Protein AF-A0A0N0GX40-F1 (afdb_monomer_lite)

pLDDT: mean 94.61, std 3.17, range [76.94, 98.0]

Structure (mmCIF, N/CA/C/O backbone):
data_AF-A0A0N0GX40-F1
#
_entry.id   AF-A0A0N0GX40-F1
#
loop_
_atom_site.group_PDB
_atom_site.id
_atom_site.type_symbol
_atom_site.label_atom_id
_atom_site.label_alt_id
_atom_site.label_comp_id
_atom_site.label_asym_id
_atom_site.label_entity_id
_atom_site.label_seq_id
_atom_site.pdbx_PDB_ins_code
_atom_site.Cartn_x
_atom_site.Cartn_y
_atom_site.Cartn_z
_atom_site.occupancy
_atom_site.B_iso_or_equiv
_atom_site.auth_seq_id
_atom_site.auth_comp_id
_atom_site.auth_asym_id
_atom_site.auth_atom_id
_atom_site.pdbx_PDB_model_num
ATOM 1 N N . MET A 1 1 ? 10.627 -5.051 -14.827 1.00 76.94 1 MET A N 1
ATOM 2 C CA . MET A 1 1 ? 10.281 -4.433 -13.530 1.00 76.94 1 MET A CA 1
ATOM 3 C C . MET A 1 1 ? 11.514 -3.723 -12.996 1.00 76.94 1 MET A C 1
ATOM 5 O O . MET A 1 1 ? 12.560 -4.349 -12.933 1.00 76.94 1 MET A O 1
ATOM 9 N N . ARG A 1 2 ? 11.392 -2.440 -12.644 1.00 91.69 2 ARG A N 1
ATOM 10 C CA . ARG A 1 2 ? 12.460 -1.617 -12.057 1.00 91.69 2 ARG A CA 1
ATOM 11 C C . ARG A 1 2 ? 12.414 -1.647 -10.529 1.00 91.69 2 ARG A C 1
ATOM 13 O O . ARG A 1 2 ? 13.429 -1.872 -9.885 1.00 91.69 2 ARG A O 1
ATOM 20 N N . HIS A 1 3 ? 11.233 -1.414 -9.959 1.00 95.50 3 HIS A N 1
ATOM 21 C CA . HIS A 1 3 ? 10.987 -1.427 -8.516 1.00 95.50 3 HIS A CA 1
ATOM 22 C C . HIS A 1 3 ? 9.511 -1.711 -8.236 1.00 95.50 3 HIS A C 1
ATOM 24 O O . HIS A 1 3 ? 8.658 -1.506 -9.097 1.00 95.50 3 HIS A O 1
ATOM 30 N N . SER A 1 4 ? 9.201 -2.175 -7.033 1.00 96.81 4 SER A N 1
ATOM 31 C CA . SER A 1 4 ? 7.838 -2.271 -6.517 1.00 96.81 4 SER A CA 1
ATOM 32 C C . SER A 1 4 ? 7.554 -1.105 -5.588 1.00 96.81 4 SER A C 1
ATOM 34 O O . SER A 1 4 ? 8.447 -0.623 -4.893 1.00 96.81 4 SER A O 1
ATOM 36 N N . GLN A 1 5 ? 6.301 -0.673 -5.548 1.00 97.38 5 GLN A N 1
ATOM 37 C CA . GLN A 1 5 ? 5.813 0.344 -4.628 1.00 97.38 5 GLN A CA 1
ATOM 38 C C . GLN A 1 5 ? 4.703 -0.230 -3.766 1.00 97.38 5 GLN A C 1
ATOM 40 O O . GLN A 1 5 ? 3.766 -0.838 -4.280 1.00 97.38 5 GLN A O 1
ATOM 45 N N . LEU A 1 6 ? 4.799 0.018 -2.467 1.00 97.56 6 LEU A N 1
ATOM 46 C CA . LEU A 1 6 ? 3.811 -0.352 -1.475 1.00 97.56 6 LEU A CA 1
ATOM 47 C C . LEU A 1 6 ? 3.019 0.886 -1.063 1.00 97.56 6 LEU A C 1
ATOM 49 O O . LEU A 1 6 ? 3.580 1.908 -0.650 1.00 97.56 6 LEU A O 1
ATOM 53 N N . HIS A 1 7 ? 1.703 0.765 -1.157 1.00 97.19 7 HIS A N 1
ATOM 54 C CA . HIS A 1 7 ? 0.737 1.772 -0.759 1.00 97.19 7 HIS A CA 1
ATOM 55 C C . HIS A 1 7 ? -0.194 1.203 0.301 1.00 97.19 7 HIS A C 1
ATOM 57 O O . HIS A 1 7 ? -0.546 0.029 0.277 1.00 97.19 7 HIS A O 1
ATOM 63 N N . ARG A 1 8 ? -0.635 2.063 1.209 1.00 96.62 8 ARG A N 1
ATOM 64 C CA . ARG A 1 8 ? -1.719 1.778 2.142 1.00 96.62 8 ARG A CA 1
ATOM 65 C C . ARG A 1 8 ? -3.014 2.382 1.615 1.00 96.62 8 ARG A C 1
ATOM 67 O O . ARG A 1 8 ? -2.998 3.543 1.201 1.00 96.62 8 ARG A O 1
ATOM 74 N N . ARG A 1 9 ? -4.106 1.619 1.642 1.00 96.88 9 ARG A N 1
ATOM 75 C CA . ARG A 1 9 ? -5.469 2.115 1.411 1.00 96.88 9 ARG A CA 1
ATOM 76 C C . ARG A 1 9 ? -6.045 2.600 2.735 1.00 96.88 9 ARG A C 1
ATOM 78 O O . ARG A 1 9 ? -5.867 1.934 3.749 1.00 96.88 9 ARG A O 1
ATOM 85 N N . LEU A 1 10 ? -6.699 3.753 2.718 1.00 95.31 10 LEU A N 1
ATOM 86 C CA . LEU A 1 10 ? -7.395 4.301 3.879 1.00 95.31 10 LEU A CA 1
ATOM 87 C C . LEU A 1 10 ? -8.917 4.209 3.714 1.00 95.31 10 LEU A C 1
ATOM 89 O O . LEU A 1 10 ? -9.386 4.048 2.583 1.00 95.31 10 LEU A O 1
ATOM 93 N N . PRO A 1 11 ? -9.685 4.325 4.815 1.00 93.38 11 PRO A N 1
ATOM 94 C CA . PRO A 1 11 ? -11.149 4.260 4.778 1.00 93.38 11 PRO A CA 1
ATOM 95 C C . PRO A 1 11 ? -11.795 5.303 3.860 1.00 93.38 11 PRO A C 1
ATOM 97 O O . PRO A 1 11 ? -12.810 5.028 3.231 1.00 93.38 11 PRO A O 1
ATOM 100 N N . ASP A 1 12 ? -11.163 6.470 3.712 1.00 93.94 12 ASP A N 1
ATOM 101 C CA . ASP A 1 12 ? -11.584 7.539 2.794 1.00 93.94 12 ASP A CA 1
ATOM 102 C C . ASP A 1 12 ? -11.353 7.204 1.302 1.00 93.94 12 ASP A C 1
ATOM 104 O O . ASP A 1 12 ? -11.589 8.030 0.420 1.00 93.94 12 ASP A O 1
ATOM 108 N N . GLY A 1 13 ? -10.862 5.999 1.000 1.00 92.44 13 GLY A N 1
ATOM 109 C CA . GLY A 1 13 ? -10.539 5.532 -0.344 1.00 92.44 13 GLY A CA 1
ATOM 110 C C . GLY A 1 13 ? -9.185 6.017 -0.863 1.00 92.44 13 GLY A C 1
ATOM 111 O O . GLY A 1 13 ? -8.734 5.538 -1.912 1.00 92.44 13 GLY A O 1
ATOM 112 N N . SER A 1 14 ? -8.505 6.911 -0.138 1.00 95.56 14 SER A N 1
ATOM 113 C CA . SER A 1 14 ? -7.197 7.431 -0.519 1.00 95.56 14 SER A CA 1
ATOM 114 C C . SER A 1 14 ? -6.107 6.364 -0.418 1.00 95.56 14 SER A C 1
ATOM 116 O O . SER A 1 1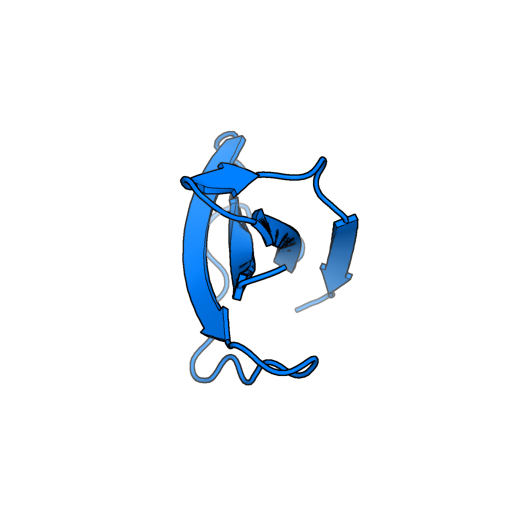4 ? -6.241 5.314 0.223 1.00 95.56 14 SER A O 1
ATOM 118 N N . ARG A 1 15 ? -4.997 6.628 -1.112 1.00 95.12 15 ARG A N 1
ATOM 119 C CA . ARG A 1 15 ? -3.828 5.749 -1.150 1.00 95.12 15 ARG A CA 1
ATOM 120 C C . ARG A 1 15 ? -2.615 6.537 -0.712 1.00 95.12 15 ARG A C 1
ATOM 122 O O . ARG A 1 15 ? -2.300 7.560 -1.311 1.00 95.12 15 ARG A O 1
ATOM 129 N N . ARG A 1 16 ? -1.918 6.053 0.311 1.00 95.50 16 ARG A N 1
ATOM 130 C CA . ARG A 1 16 ? -0.696 6.682 0.819 1.00 95.50 16 ARG A CA 1
ATOM 131 C C . ARG A 1 16 ? 0.501 5.797 0.499 1.00 95.50 16 ARG A C 1
ATOM 133 O O . ARG A 1 16 ? 0.542 4.643 0.923 1.00 95.50 16 ARG A O 1
ATOM 140 N N . PHE A 1 17 ? 1.470 6.331 -0.245 1.00 95.44 17 PHE A N 1
ATOM 141 C CA . PHE A 1 17 ? 2.752 5.662 -0.475 1.00 95.44 17 PHE A CA 1
ATOM 142 C C . PHE A 1 17 ? 3.457 5.416 0.862 1.00 95.44 17 PHE A C 1
ATOM 144 O O . PHE A 1 17 ? 3.439 6.270 1.753 1.00 95.44 17 PHE A O 1
ATOM 151 N N . ARG A 1 18 ? 4.060 4.238 1.015 1.00 95.12 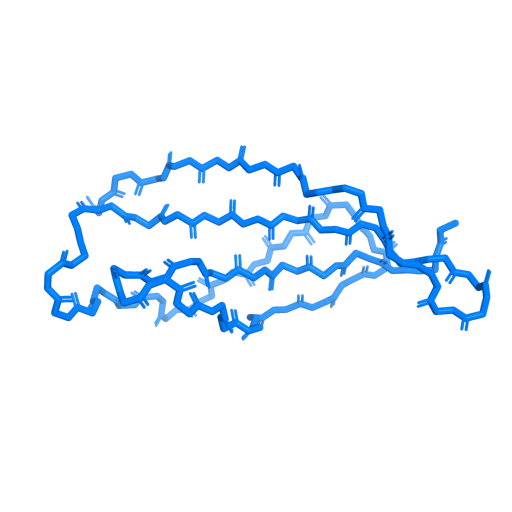18 ARG A N 1
ATOM 152 C CA . ARG A 1 18 ? 4.796 3.868 2.229 1.00 95.12 18 ARG A CA 1
ATOM 153 C C . ARG A 1 18 ? 6.244 3.522 1.948 1.00 95.12 18 ARG A C 1
ATOM 155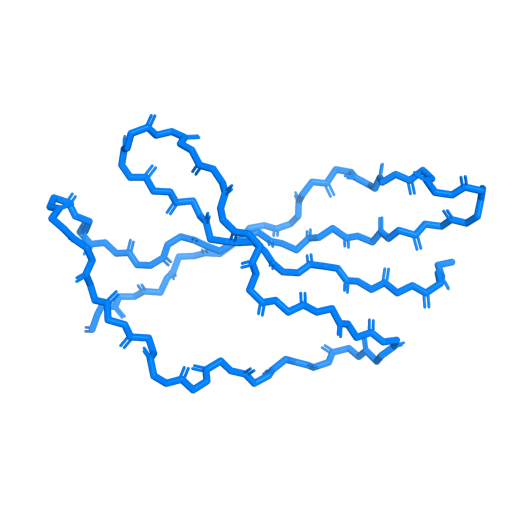 O O . ARG A 1 18 ? 7.108 3.926 2.715 1.00 95.12 18 ARG A O 1
ATOM 162 N N . SER A 1 19 ? 6.510 2.772 0.883 1.00 95.50 19 SER A N 1
ATOM 163 C CA . SER A 1 19 ? 7.869 2.356 0.551 1.00 95.50 19 SER A CA 1
ATOM 164 C C . SER A 1 19 ? 7.976 1.899 -0.899 1.00 95.50 19 SER A C 1
ATOM 166 O O . SER A 1 19 ? 6.989 1.494 -1.514 1.00 95.50 19 SER A O 1
ATOM 168 N N . GLY A 1 20 ? 9.189 1.948 -1.440 1.00 95.50 20 GLY A N 1
ATOM 169 C CA . GLY A 1 20 ? 9.537 1.360 -2.722 1.00 95.50 20 GLY A CA 1
ATOM 170 C C . GLY A 1 20 ? 10.838 0.579 -2.600 1.00 95.50 20 GLY A C 1
ATOM 171 O O . GLY A 1 20 ? 11.748 1.006 -1.894 1.00 95.50 20 GLY A O 1
ATOM 172 N N . THR A 1 21 ? 10.933 -0.561 -3.279 1.00 96.31 21 THR A N 1
ATOM 173 C CA . THR A 1 21 ? 12.155 -1.375 -3.298 1.00 96.31 21 THR A CA 1
ATOM 174 C C . THR A 1 21 ? 12.383 -1.994 -4.669 1.00 96.31 21 THR A C 1
ATOM 176 O O . THR A 1 21 ? 11.431 -2.295 -5.386 1.00 96.31 21 THR A O 1
ATOM 179 N N . CYS A 1 22 ? 13.645 -2.207 -5.033 1.00 94.94 22 CYS A N 1
ATOM 180 C CA . CYS A 1 22 ? 14.007 -3.026 -6.191 1.00 94.94 22 CYS A CA 1
ATOM 181 C C . CYS A 1 22 ? 13.995 -4.533 -5.866 1.00 94.94 22 CYS A C 1
ATOM 183 O O . CYS A 1 22 ? 14.059 -5.349 -6.779 1.00 94.94 22 CYS A O 1
ATOM 185 N N . GLY A 1 23 ? 13.922 -4.903 -4.581 1.00 92.81 23 GLY A N 1
ATOM 186 C CA . GLY A 1 23 ? 13.787 -6.287 -4.124 1.00 92.81 23 GLY A CA 1
ATOM 187 C C . GLY A 1 23 ? 12.330 -6.747 -4.005 1.00 92.81 23 GLY A C 1
ATOM 188 O O . GLY A 1 23 ? 11.405 -6.105 -4.498 1.00 92.81 23 GLY A O 1
ATOM 189 N N . THR A 1 24 ? 12.123 -7.865 -3.308 1.00 92.25 24 THR A N 1
ATOM 190 C CA . THR A 1 24 ? 10.806 -8.509 -3.130 1.00 92.25 24 THR A CA 1
ATOM 191 C C . THR A 1 24 ? 10.261 -8.430 -1.701 1.00 92.25 24 THR A C 1
ATOM 193 O O . THR A 1 24 ? 9.189 -8.961 -1.426 1.00 92.25 24 THR A O 1
ATOM 196 N N . ALA A 1 25 ? 10.970 -7.754 -0.793 1.00 94.31 25 ALA A N 1
ATOM 197 C CA . ALA A 1 25 ? 10.590 -7.612 0.609 1.00 94.31 25 ALA A CA 1
ATOM 198 C C . ALA A 1 25 ? 10.497 -6.138 1.029 1.00 94.31 25 ALA A C 1
ATOM 200 O O . ALA A 1 25 ? 11.298 -5.304 0.603 1.00 94.31 25 ALA A O 1
ATOM 201 N N . PHE A 1 26 ? 9.534 -5.842 1.903 1.00 94.50 26 PHE A N 1
ATOM 202 C CA . PHE A 1 26 ? 9.298 -4.520 2.479 1.00 94.50 26 PHE A CA 1
ATOM 203 C C . PHE A 1 26 ? 9.371 -4.585 4.005 1.00 94.50 26 PHE A C 1
ATOM 205 O O . PHE A 1 26 ? 8.921 -5.554 4.609 1.00 94.50 26 PHE A O 1
ATOM 212 N N . SER A 1 27 ? 9.877 -3.519 4.624 1.00 91.94 27 SER A N 1
ATOM 213 C CA . SER A 1 27 ? 9.766 -3.280 6.064 1.00 91.94 27 SER A CA 1
ATOM 214 C C . SER A 1 27 ? 8.985 -1.987 6.288 1.00 91.94 27 SER A C 1
ATOM 216 O O . SER A 1 27 ? 9.279 -0.975 5.649 1.00 91.94 27 SER A O 1
ATOM 218 N N . LEU A 1 28 ? 7.966 -2.035 7.151 1.00 91.25 28 LEU A N 1
ATOM 219 C CA . LEU A 1 28 ? 7.043 -0.927 7.425 1.00 91.25 28 LEU A CA 1
ATOM 220 C C . LEU A 1 28 ? 7.045 -0.579 8.922 1.00 91.25 28 LEU A C 1
ATOM 222 O O . LEU A 1 28 ? 6.105 -0.926 9.640 1.00 91.25 28 LEU A O 1
ATOM 226 N N . PRO A 1 29 ? 8.098 0.085 9.426 1.00 91.12 29 PRO A N 1
ATOM 227 C CA . PRO A 1 29 ? 8.152 0.483 10.825 1.00 91.12 29 PRO A CA 1
ATOM 228 C C . PRO A 1 29 ? 7.125 1.582 11.134 1.00 91.12 29 PRO A C 1
ATOM 230 O O . PRO A 1 29 ? 6.791 2.406 10.282 1.00 91.12 29 PRO A O 1
ATOM 233 N N . GLY A 1 30 ? 6.656 1.627 12.383 1.00 89.19 30 GLY A N 1
ATOM 234 C CA . GLY A 1 30 ? 5.850 2.743 12.888 1.00 89.19 30 GLY A CA 1
ATOM 235 C C . GLY A 1 30 ? 4.434 2.835 12.314 1.00 89.19 30 GLY A C 1
ATOM 236 O O . GLY A 1 30 ? 3.846 3.918 12.323 1.00 89.19 30 GLY A O 1
ATOM 237 N N . LEU A 1 31 ? 3.876 1.728 11.817 1.00 91.44 31 LEU A N 1
ATOM 238 C CA . LEU A 1 31 ? 2.474 1.679 11.418 1.00 91.44 31 LEU A CA 1
ATOM 239 C C . LEU A 1 31 ? 1.573 1.983 12.619 1.00 91.44 31 LEU A C 1
ATOM 241 O O . LEU A 1 31 ? 1.650 1.337 13.660 1.00 91.44 31 LEU A O 1
ATOM 245 N N . ARG A 1 32 ? 0.711 2.984 12.447 1.00 92.44 32 ARG A N 1
ATOM 246 C CA . ARG A 1 32 ? -0.370 3.316 13.371 1.00 92.44 32 ARG A CA 1
ATOM 247 C C . ARG A 1 32 ? -1.694 3.273 12.626 1.00 92.44 32 ARG A C 1
ATOM 249 O O . ARG A 1 32 ? -1.762 3.680 11.455 1.00 92.44 32 ARG A O 1
ATOM 256 N N . ARG A 1 33 ? -2.710 2.792 13.336 1.00 94.50 33 ARG A N 1
ATOM 257 C CA . ARG A 1 33 ? -4.107 2.823 12.916 1.00 94.50 33 ARG A CA 1
ATOM 258 C C . ARG A 1 33 ? -4.553 4.274 12.742 1.00 94.50 33 ARG A C 1
ATOM 260 O O . ARG A 1 33 ? -4.290 5.101 13.613 1.00 94.50 33 ARG A O 1
ATOM 267 N N . GLU A 1 34 ? -5.174 4.584 11.610 1.00 92.75 34 GLU A N 1
ATOM 268 C CA . GLU A 1 34 ? -5.860 5.870 11.406 1.00 92.75 34 GLU A CA 1
ATOM 269 C C . GLU A 1 34 ? -7.319 5.758 11.888 1.00 92.75 34 GLU A C 1
ATOM 271 O O . GLU A 1 34 ? -7.811 4.643 12.094 1.00 92.75 34 GLU A O 1
ATOM 276 N N . PRO A 1 35 ? -8.029 6.883 12.095 1.00 93.00 35 PRO A N 1
ATOM 277 C CA . PRO A 1 35 ? -9.452 6.850 12.420 1.00 93.00 35 PRO A CA 1
ATOM 278 C C . PRO A 1 35 ? -10.245 5.982 11.434 1.00 93.00 35 PRO A C 1
ATOM 280 O O . PRO A 1 35 ? -9.962 5.982 10.236 1.00 93.00 35 PRO A O 1
ATOM 283 N N . ASP A 1 36 ? -11.196 5.216 11.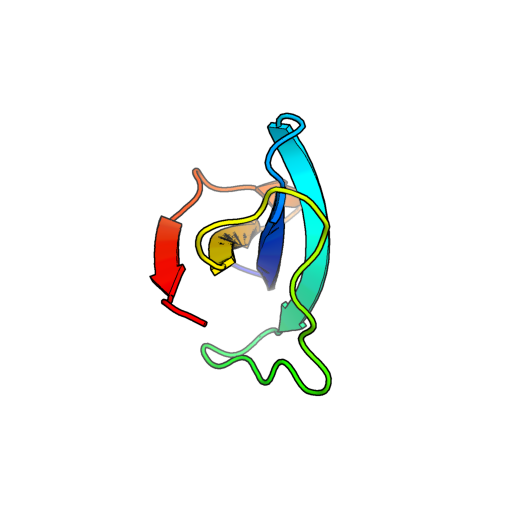970 1.00 92.81 36 ASP A N 1
ATOM 284 C CA . ASP A 1 36 ? -12.116 4.342 11.223 1.00 92.81 36 ASP A CA 1
ATOM 285 C C . ASP A 1 36 ? -11.460 3.223 10.401 1.00 92.81 36 ASP A C 1
ATOM 287 O O . ASP A 1 36 ? -12.109 2.524 9.627 1.00 92.81 36 ASP A O 1
ATOM 291 N N . GLU A 1 37 ? -10.164 2.991 10.585 1.00 94.56 37 GLU A N 1
ATOM 292 C CA . GLU A 1 37 ? -9.456 1.968 9.835 1.00 94.56 37 GLU A CA 1
ATOM 293 C C . GLU A 1 37 ? -9.476 0.636 10.573 1.00 94.56 37 GLU A C 1
ATOM 295 O O . GLU A 1 37 ? -8.656 0.376 11.444 1.00 94.56 37 GLU A O 1
ATOM 300 N N . GLU A 1 38 ? -10.422 -0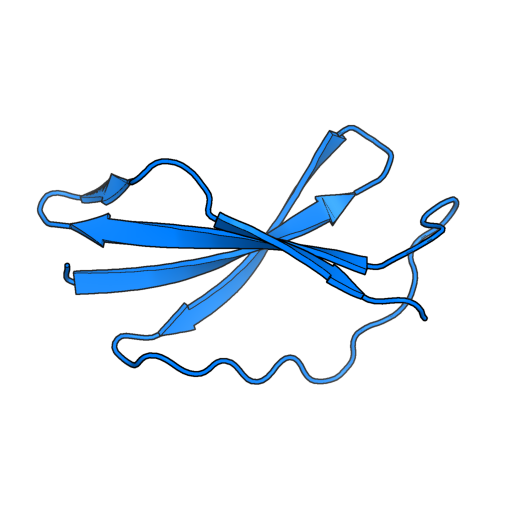.232 10.252 1.00 94.06 38 GLU A N 1
ATOM 301 C CA . GLU A 1 38 ? -10.617 -1.510 10.953 1.00 94.06 38 GLU A CA 1
ATOM 302 C C . GLU A 1 38 ? -9.472 -2.512 10.764 1.00 94.06 38 GLU A C 1
ATOM 304 O O . GLU A 1 38 ? -9.190 -3.302 11.662 1.00 94.06 38 GLU A O 1
ATOM 309 N N . ALA A 1 39 ? -8.778 -2.445 9.630 1.00 96.06 39 ALA A N 1
ATOM 310 C CA . ALA A 1 39 ? -7.612 -3.260 9.324 1.00 96.06 39 ALA A CA 1
ATOM 311 C C . ALA A 1 39 ? -6.675 -2.503 8.381 1.00 96.06 39 ALA A C 1
ATOM 313 O O . ALA A 1 39 ? -7.103 -1.643 7.607 1.00 96.06 39 ALA A O 1
ATOM 314 N N . LEU A 1 40 ? -5.395 -2.855 8.406 1.00 96.50 40 LEU A N 1
ATOM 315 C CA . LEU A 1 40 ? -4.414 -2.301 7.491 1.00 96.50 40 LEU A CA 1
ATOM 316 C C . LEU A 1 40 ? -4.575 -2.940 6.106 1.00 96.50 40 LEU A C 1
ATOM 318 O O . LEU A 1 40 ? -4.214 -4.097 5.893 1.00 96.50 40 LEU A O 1
ATOM 322 N N . GLN A 1 41 ? -5.078 -2.168 5.146 1.00 97.12 41 GLN A N 1
ATOM 323 C CA . GLN A 1 41 ? -5.163 -2.579 3.746 1.00 97.12 41 GLN A CA 1
ATOM 324 C C . GLN A 1 41 ? -3.931 -2.102 2.974 1.00 97.12 41 GLN A C 1
ATOM 326 O O . GLN A 1 41 ? -3.627 -0.905 2.932 1.00 97.12 41 GLN A O 1
ATOM 331 N N . ILE A 1 42 ? -3.219 -3.032 2.342 1.00 96.62 42 ILE A N 1
ATOM 332 C CA . ILE A 1 42 ? -1.962 -2.756 1.643 1.00 96.62 42 ILE A CA 1
ATOM 333 C C . ILE A 1 42 ? -2.065 -3.223 0.197 1.00 96.62 42 ILE A C 1
ATOM 335 O O . ILE A 1 42 ? -2.536 -4.323 -0.067 1.00 96.62 42 ILE A O 1
ATOM 339 N N . GLU A 1 43 ? -1.567 -2.409 -0.729 1.00 97.75 43 GLU A N 1
ATOM 340 C CA . GLU A 1 43 ? -1.408 -2.751 -2.140 1.00 97.75 43 GLU A CA 1
ATOM 341 C C . GLU A 1 43 ? 0.060 -2.627 -2.558 1.00 97.75 43 GLU A C 1
ATOM 343 O O . GLU A 1 43 ? 0.742 -1.662 -2.205 1.00 97.75 43 GLU A O 1
ATOM 348 N N . VAL A 1 44 ? 0.530 -3.565 -3.376 1.00 97.75 44 VAL A N 1
ATOM 349 C CA . VAL A 1 44 ? 1.828 -3.512 -4.051 1.00 97.75 44 VAL A CA 1
ATOM 350 C C . VAL A 1 44 ? 1.611 -3.423 -5.557 1.00 97.75 44 VAL A C 1
ATOM 352 O O . VAL A 1 44 ? 0.774 -4.128 -6.119 1.00 97.75 44 VAL A O 1
ATOM 355 N N . ARG A 1 45 ? 2.380 -2.558 -6.221 1.00 97.62 45 ARG A N 1
ATOM 356 C CA . ARG A 1 45 ? 2.440 -2.453 -7.686 1.00 97.62 45 ARG A CA 1
ATOM 357 C C . ARG A 1 45 ? 3.876 -2.580 -8.152 1.00 97.62 45 ARG A C 1
ATOM 359 O O . ARG A 1 45 ? 4.760 -1.945 -7.577 1.00 97.62 45 ARG A O 1
ATOM 366 N N . ALA A 1 46 ? 4.093 -3.348 -9.211 1.00 97.69 46 ALA A N 1
ATOM 367 C CA . ALA A 1 46 ? 5.356 -3.334 -9.929 1.00 97.69 46 ALA A CA 1
ATOM 368 C C . ALA A 1 46 ? 5.380 -2.121 -10.866 1.00 97.69 46 ALA A C 1
ATOM 370 O O . ALA A 1 46 ? 4.407 -1.853 -11.569 1.00 97.69 46 ALA A O 1
ATOM 371 N N . VAL A 1 47 ? 6.500 -1.406 -10.896 1.00 97.00 47 VAL A N 1
ATOM 372 C CA . VAL A 1 47 ? 6.754 -0.311 -11.832 1.00 97.00 47 VAL A CA 1
ATOM 373 C C . VAL A 1 47 ? 7.837 -0.763 -12.803 1.00 97.00 47 VAL A C 1
ATOM 375 O O . VAL A 1 47 ? 8.923 -1.181 -12.395 1.00 97.00 47 VAL A O 1
ATOM 378 N N . SER A 1 48 ? 7.539 -0.708 -14.095 1.00 94.56 48 SER A N 1
ATOM 379 C CA . SER A 1 48 ? 8.471 -1.015 -15.187 1.00 94.56 48 SER A CA 1
ATOM 380 C C . SER A 1 48 ? 8.830 0.254 -15.948 1.00 94.56 48 SER A C 1
ATOM 382 O O . SER A 1 48 ? 8.187 1.281 -15.770 1.00 94.56 48 SER A O 1
ATOM 384 N N . GLU A 1 49 ? 9.864 0.212 -16.780 1.00 92.00 49 GLU A N 1
ATOM 385 C CA . GLU A 1 49 ? 10.238 1.355 -17.617 1.00 92.00 49 GLU A CA 1
ATOM 386 C C . GLU A 1 49 ? 9.223 1.555 -18.761 1.00 92.00 49 GLU A C 1
ATOM 388 O O . GLU A 1 49 ? 8.739 0.558 -19.301 1.00 92.00 49 GLU A O 1
ATOM 393 N N . PRO A 1 50 ? 8.873 2.806 -19.125 1.00 91.31 50 PRO A N 1
ATOM 394 C CA . PRO A 1 50 ? 9.357 4.077 -18.582 1.00 91.31 50 PRO A CA 1
ATOM 395 C C . PRO A 1 50 ? 8.404 4.652 -17.511 1.00 91.31 50 PRO A C 1
ATOM 397 O O . PRO A 1 50 ? 7.927 5.766 -17.657 1.00 91.31 50 PRO A O 1
ATOM 400 N N . PHE A 1 51 ? 8.120 3.915 -16.435 1.00 90.50 51 PHE A N 1
ATOM 401 C CA . PHE A 1 51 ? 7.168 4.227 -15.347 1.00 90.50 51 PHE A CA 1
ATOM 402 C C . PHE A 1 51 ? 5.716 3.753 -15.548 1.00 90.50 51 PHE A C 1
ATOM 404 O O . PHE A 1 51 ? 4.781 4.319 -14.982 1.00 90.50 51 PHE A O 1
ATOM 411 N N . THR A 1 52 ? 5.511 2.649 -16.269 1.00 96.25 52 THR A N 1
ATOM 412 C CA . THR A 1 52 ? 4.211 1.958 -16.309 1.00 96.25 52 THR A CA 1
ATOM 413 C C . THR A 1 52 ? 4.017 1.107 -15.051 1.00 96.25 52 THR A C 1
ATOM 415 O O . THR A 1 52 ? 4.888 0.309 -14.696 1.00 96.25 52 THR A O 1
ATOM 418 N N . SER A 1 53 ? 2.872 1.262 -14.381 1.00 97.06 53 SER A N 1
ATOM 419 C CA . SER A 1 53 ? 2.506 0.483 -13.188 1.00 97.06 53 SER A CA 1
ATOM 420 C C . SER A 1 53 ? 1.636 -0.720 -13.542 1.00 97.06 53 SER A C 1
ATOM 422 O O . SER A 1 53 ? 0.776 -0.623 -14.412 1.00 97.06 53 SER A O 1
ATOM 424 N N . SER A 1 54 ? 1.822 -1.830 -12.831 1.00 97.31 54 SER A N 1
ATOM 425 C CA . SER A 1 54 ? 0.922 -2.983 -12.897 1.00 97.31 54 SER A CA 1
ATOM 426 C C . SER A 1 54 ? -0.426 -2.711 -12.216 1.00 97.31 54 SER A C 1
ATOM 428 O O . SER A 1 54 ? -0.584 -1.763 -11.431 1.00 97.31 54 SER A O 1
ATOM 430 N N . GLU A 1 55 ? -1.368 -3.632 -12.426 1.00 97.81 55 GLU A N 1
ATOM 431 C CA . GLU A 1 55 ? -2.494 -3.830 -11.509 1.00 97.81 55 GLU A CA 1
ATOM 432 C C . GLU A 1 55 ? -1.994 -4.095 -10.074 1.00 97.81 55 GLU A C 1
ATOM 434 O O . GLU A 1 55 ? -0.873 -4.596 -9.894 1.00 97.81 55 G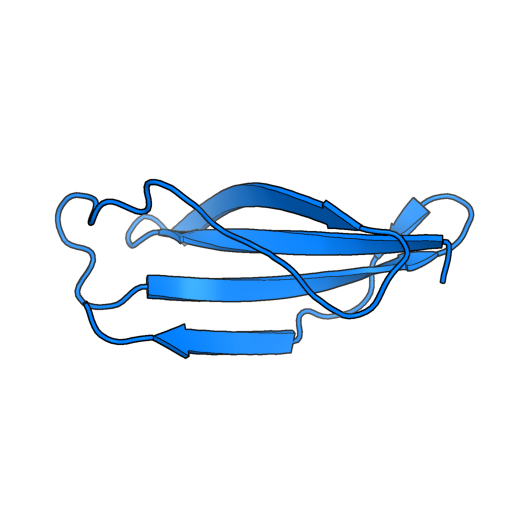LU A O 1
ATOM 439 N N . PRO A 1 56 ? -2.763 -3.707 -9.039 1.00 97.25 56 PRO A N 1
ATOM 440 C CA . PRO A 1 56 ? -2.351 -3.898 -7.657 1.00 97.25 56 PRO A CA 1
ATOM 441 C C . PRO A 1 56 ? -2.515 -5.356 -7.229 1.00 97.25 56 PRO A C 1
ATOM 443 O O . PRO A 1 56 ? -3.531 -5.988 -7.507 1.00 97.25 56 PRO A O 1
ATOM 446 N N . ALA A 1 57 ? -1.559 -5.848 -6.449 1.00 98.00 57 ALA A N 1
ATOM 447 C CA . ALA A 1 57 ? -1.749 -7.019 -5.602 1.00 98.00 57 ALA A CA 1
ATOM 448 C C . ALA A 1 57 ? -1.987 -6.546 -4.163 1.00 98.00 57 ALA A C 1
ATOM 450 O O . ALA A 1 57 ? -1.195 -5.760 -3.641 1.00 98.00 57 ALA A O 1
ATOM 451 N N . GLY A 1 58 ? -3.082 -6.982 -3.541 1.00 97.12 58 GLY A N 1
ATOM 452 C CA . GLY A 1 58 ? -3.515 -6.497 -2.230 1.00 97.12 58 GLY A CA 1
ATOM 453 C C . GLY A 1 58 ? -3.495 -7.561 -1.135 1.00 97.12 58 GLY A C 1
ATOM 454 O O . GLY A 1 58 ? -3.644 -8.748 -1.413 1.00 97.12 58 GLY A O 1
ATOM 455 N N . THR A 1 59 ? -3.352 -7.124 0.114 1.00 96.88 59 THR A N 1
ATOM 456 C CA . THR A 1 59 ? -3.607 -7.943 1.307 1.00 96.88 59 THR A CA 1
ATOM 457 C C . THR A 1 59 ? -4.184 -7.092 2.439 1.00 96.88 59 THR A C 1
ATOM 459 O O . THR A 1 59 ? -4.055 -5.864 2.439 1.00 96.88 59 THR A O 1
ATOM 462 N N . VAL A 1 60 ? -4.818 -7.754 3.404 1.00 96.81 60 VAL A N 1
ATOM 463 C CA . VAL A 1 60 ? -5.386 -7.142 4.608 1.00 96.81 60 VAL A CA 1
ATOM 464 C C . VAL A 1 60 ? -4.679 -7.723 5.825 1.00 96.81 60 VAL A C 1
ATOM 466 O O . VAL A 1 60 ? -4.587 -8.940 5.968 1.00 96.81 60 VAL A O 1
ATOM 469 N N . HIS A 1 61 ? -4.185 -6.852 6.699 1.00 93.88 61 HIS A N 1
ATOM 470 C CA . HIS A 1 61 ? -3.526 -7.224 7.946 1.00 93.88 61 HIS A CA 1
ATOM 471 C C . HIS A 1 61 ? -4.342 -6.684 9.136 1.00 93.88 61 HIS A C 1
ATOM 473 O O . HIS A 1 61 ? -4.616 -5.481 9.169 1.00 93.88 61 HIS A O 1
ATOM 479 N N . PRO A 1 62 ? -4.751 -7.526 10.104 1.00 94.62 62 PRO A N 1
ATOM 480 C CA . PRO A 1 62 ? -5.435 -7.054 11.311 1.00 94.62 62 PRO A CA 1
ATOM 481 C C . PRO A 1 62 ? -4.502 -6.174 12.160 1.00 94.62 62 PRO A C 1
ATOM 483 O O . PRO A 1 62 ? -3.286 -6.303 12.056 1.00 94.62 62 PRO A O 1
ATOM 486 N N . TRP A 1 63 ? -5.037 -5.261 12.971 1.00 91.44 63 TRP A N 1
ATOM 487 C CA . TRP A 1 63 ? -4.209 -4.464 13.893 1.00 91.44 63 TRP A CA 1
ATOM 488 C C . TRP A 1 63 ? -3.617 -5.291 15.029 1.00 91.44 63 TRP A C 1
ATOM 490 O O . TRP A 1 63 ? -4.320 -6.205 15.513 1.00 91.44 63 TRP A O 1
#

Foldseek 3Di:
DQKKWKWWQDPVRDIHTQDIGSDDDDDGPPDDDDPPRQWTKMWMWDADPPGDTDDTDIDTGGD

InterPro domains:
  IPR013783 Immunoglobulin-like fold [G3DSA:2.60.40.10] (2-63)

Organism: NCBI:txid66876

Sequence (63 aa):
MRHSQLHRRLPDGSRRFRSGTCGTAFSLPGLRREPDEEALQIEVRAVSEPFTSSEPAGTVHPW

Radius of gyration: 12.25 Å; chains: 1; bounding box: 26×16×32 Å

Secondary structure (DSSP, 8-state):
--EEEEEEE-TTS-EEEEEEESSS----TT--PPTT--EEEEEEEEEETTTEEPPPEEEEEE-